Protein AF-A0A2W7B7V1-F1 (afdb_monomer_lite)

pLDDT: mean 91.19, std 11.1, range [47.12, 98.69]

Secondary structure (DSSP, 8-state):
--HHHHHHHHHHHHHHHHHHHHHHHHHHHHHHTTPPPP---HHHHHHHHHHHHHHHHHHHHHHHHGGGGTS-HHHHHHHHHHHTHHHHHHHHHHHHTTT-

Foldseek 3Di:
DPPVVLVVLLVVQLVLLVVLVVLVVQQVVCVVVVHDRDPDDPVSNVVNVVLQVQLQVQLVVQLVCQVVLVHHSNVLSVSSSRSPVSSVVVSVVSNVVVVD

Radius of gyration: 16.36 Å; chains: 1; bounding box: 35×25×49 Å

Structure (mmCIF, N/CA/C/O backbone):
data_AF-A0A2W7B7V1-F1
#
_entry.id   AF-A0A2W7B7V1-F1
#
loop_
_atom_site.group_PDB
_atom_site.id
_atom_site.type_symbol
_atom_site.label_atom_id
_atom_site.label_alt_id
_atom_site.label_comp_id
_atom_site.label_asym_id
_atom_site.label_entity_id
_atom_site.label_seq_id
_atom_site.pdbx_PDB_ins_code
_atom_site.Cartn_x
_atom_site.Cartn_y
_atom_site.Cartn_z
_atom_site.occupancy
_atom_site.B_iso_or_equiv
_atom_site.auth_seq_id
_atom_site.auth_comp_id
_atom_site.auth_asym_id
_atom_site.auth_atom_id
_atom_site.pdbx_PDB_model_num
ATOM 1 N N . MET A 1 1 ? -8.529 -13.084 13.994 1.00 69.75 1 MET A N 1
ATOM 2 C CA . MET A 1 1 ? -7.375 -13.848 13.430 1.00 69.75 1 MET A CA 1
ATOM 3 C C . MET A 1 1 ? -6.272 -13.969 14.493 1.00 69.75 1 MET A C 1
ATOM 5 O O . MET A 1 1 ? -6.189 -13.075 15.328 1.00 69.75 1 MET A O 1
ATOM 9 N N . PRO A 1 2 ? -5.430 -15.023 14.549 1.00 87.62 2 PRO A N 1
ATOM 10 C CA . PRO A 1 2 ? -4.342 -15.064 15.533 1.00 87.62 2 PRO A CA 1
ATOM 11 C C . PRO A 1 2 ? -3.348 -13.911 15.312 1.00 87.62 2 PRO A C 1
ATOM 13 O O . PRO A 1 2 ? -2.840 -13.737 14.205 1.00 87.62 2 PRO A O 1
ATOM 16 N N . LYS A 1 3 ? -3.024 -13.153 16.373 1.00 88.62 3 LYS A N 1
ATOM 17 C CA . LYS A 1 3 ? -2.195 -11.927 16.306 1.00 88.62 3 LYS A CA 1
ATOM 18 C C . LYS A 1 3 ? -0.868 -12.120 15.559 1.00 88.62 3 LYS A C 1
ATOM 20 O O . LYS A 1 3 ? -0.478 -11.270 14.769 1.00 88.62 3 LYS A O 1
ATOM 25 N N . ARG A 1 4 ? -0.205 -13.269 15.752 1.00 93.75 4 ARG A N 1
ATOM 26 C CA . ARG A 1 4 ? 1.056 -13.605 15.061 1.00 93.75 4 ARG A CA 1
ATOM 27 C C . ARG A 1 4 ? 0.900 -13.666 13.540 1.00 93.75 4 ARG A C 1
ATOM 29 O O . ARG A 1 4 ? 1.780 -13.202 12.826 1.00 93.75 4 ARG A O 1
ATOM 36 N N . LEU A 1 5 ? -0.214 -14.213 13.053 1.00 92.69 5 LEU A N 1
ATOM 37 C CA . LEU A 1 5 ? -0.485 -14.321 11.621 1.00 92.69 5 LEU A CA 1
ATOM 38 C C . LEU A 1 5 ? -0.706 -12.937 11.004 1.00 92.69 5 LEU A C 1
ATOM 40 O O . LEU A 1 5 ? -0.126 -12.646 9.964 1.00 92.69 5 LEU A O 1
ATOM 44 N N . MET A 1 6 ? -1.451 -12.059 11.685 1.00 93.06 6 MET A N 1
ATOM 45 C CA . MET A 1 6 ? -1.630 -10.665 11.254 1.00 93.06 6 MET A CA 1
ATOM 46 C C . MET A 1 6 ? -0.286 -9.939 11.158 1.00 93.06 6 MET A C 1
ATOM 48 O O . MET A 1 6 ? -0.010 -9.292 10.154 1.00 93.06 6 MET A O 1
ATOM 52 N N . THR A 1 7 ? 0.588 -10.088 12.160 1.00 95.06 7 THR A N 1
ATOM 53 C CA . THR A 1 7 ? 1.933 -9.491 12.131 1.00 95.06 7 THR A CA 1
ATOM 54 C C . THR A 1 7 ? 2.752 -9.971 10.933 1.00 95.06 7 THR A C 1
ATOM 56 O O . THR A 1 7 ? 3.367 -9.153 10.254 1.00 95.06 7 THR A O 1
ATOM 59 N N . ILE A 1 8 ? 2.735 -11.274 10.644 1.00 97.12 8 ILE A N 1
ATOM 60 C CA . ILE A 1 8 ? 3.462 -11.845 9.502 1.00 97.12 8 ILE A CA 1
ATOM 61 C C . ILE A 1 8 ? 2.915 -11.296 8.179 1.00 97.12 8 ILE A C 1
ATOM 63 O O . ILE A 1 8 ? 3.699 -10.852 7.341 1.00 97.12 8 ILE A O 1
ATOM 67 N N . ILE A 1 9 ? 1.588 -11.265 8.011 1.00 95.75 9 ILE A N 1
ATOM 68 C CA . ILE A 1 9 ? 0.950 -10.732 6.800 1.00 95.75 9 ILE A CA 1
ATOM 69 C C . ILE A 1 9 ? 1.333 -9.267 6.598 1.00 95.75 9 ILE A C 1
ATOM 71 O O . ILE A 1 9 ? 1.725 -8.901 5.497 1.00 95.75 9 ILE A O 1
ATOM 75 N N . LYS A 1 10 ? 1.303 -8.443 7.652 1.00 96.75 10 LYS A N 1
ATOM 76 C CA . LYS A 1 10 ? 1.671 -7.018 7.579 1.00 96.75 10 LYS A CA 1
ATOM 77 C C . LYS A 1 10 ? 3.093 -6.818 7.067 1.00 96.75 10 LYS A C 1
ATOM 79 O O . LYS A 1 10 ? 3.310 -5.972 6.203 1.00 96.75 10 LYS A O 1
ATOM 84 N N . ILE A 1 11 ? 4.044 -7.601 7.578 1.00 97.75 11 ILE A N 1
ATOM 85 C CA . ILE A 1 11 ? 5.450 -7.523 7.163 1.00 97.75 11 ILE A CA 1
ATOM 86 C C . ILE A 1 11 ? 5.582 -7.924 5.692 1.00 97.75 11 ILE A C 1
ATOM 88 O O . ILE A 1 11 ? 6.095 -7.140 4.898 1.00 97.75 11 ILE A O 1
ATOM 92 N N . ILE A 1 12 ? 5.066 -9.100 5.319 1.00 97.88 12 ILE A N 1
ATOM 93 C CA . ILE A 1 12 ? 5.162 -9.614 3.945 1.00 97.88 12 ILE A CA 1
ATOM 94 C C . ILE A 1 12 ? 4.479 -8.658 2.964 1.00 97.88 12 ILE A C 1
ATOM 96 O O . ILE A 1 12 ? 5.082 -8.269 1.969 1.00 97.88 12 ILE A O 1
ATOM 100 N N . SER A 1 13 ? 3.254 -8.237 3.272 1.00 97.25 13 SER A N 1
ATOM 101 C CA . SER A 1 13 ? 2.477 -7.287 2.480 1.00 97.25 13 SER A CA 1
ATOM 102 C C . SER A 1 13 ? 3.245 -5.992 2.243 1.00 97.25 13 SER A C 1
ATOM 104 O O . SER A 1 13 ? 3.441 -5.588 1.100 1.00 97.25 13 SER A O 1
ATOM 106 N N . THR A 1 14 ? 3.752 -5.375 3.313 1.00 97.88 14 THR A N 1
ATOM 107 C CA . THR A 1 14 ? 4.488 -4.109 3.216 1.00 97.88 14 THR A CA 1
ATOM 108 C C . THR A 1 14 ? 5.730 -4.266 2.340 1.00 97.88 14 THR A C 1
ATOM 110 O O . THR A 1 14 ? 5.967 -3.445 1.455 1.00 97.88 14 THR A O 1
ATOM 113 N N . THR A 1 15 ? 6.502 -5.341 2.533 1.00 98.00 15 THR A N 1
ATOM 114 C CA . THR A 1 15 ? 7.685 -5.629 1.712 1.00 98.00 15 THR A CA 1
ATOM 115 C C . THR A 1 15 ? 7.324 -5.820 0.239 1.00 98.00 15 THR A C 1
ATOM 117 O O . THR A 1 15 ? 7.997 -5.258 -0.624 1.00 98.00 15 THR A O 1
ATOM 120 N N . LEU A 1 16 ? 6.256 -6.565 -0.060 1.00 96.62 16 LEU A N 1
ATOM 121 C CA . LEU A 1 16 ? 5.806 -6.795 -1.433 1.00 96.62 16 LEU A CA 1
ATOM 122 C C . LEU A 1 16 ? 5.325 -5.500 -2.099 1.00 96.62 16 LEU A C 1
ATOM 124 O O . LEU A 1 16 ? 5.761 -5.204 -3.207 1.00 96.62 16 LEU A O 1
ATOM 128 N N . ILE A 1 17 ? 4.497 -4.697 -1.427 1.00 97.62 17 ILE A N 1
ATOM 129 C CA . ILE A 1 17 ? 3.978 -3.431 -1.968 1.00 97.62 17 ILE A CA 1
ATOM 130 C C . ILE A 1 17 ? 5.106 -2.431 -2.232 1.00 97.62 17 ILE A C 1
ATOM 132 O O . ILE A 1 17 ? 5.143 -1.827 -3.304 1.00 97.62 17 ILE A O 1
ATOM 136 N N . ILE A 1 18 ? 6.071 -2.301 -1.315 1.00 98.06 18 ILE A N 1
ATOM 137 C CA . ILE A 1 18 ? 7.266 -1.472 -1.539 1.00 98.06 18 ILE A CA 1
ATOM 138 C C . ILE A 1 18 ? 8.065 -1.990 -2.741 1.00 98.06 18 ILE A C 1
ATOM 140 O O . ILE A 1 18 ? 8.484 -1.198 -3.584 1.00 98.06 18 ILE A O 1
ATOM 144 N N . GLY A 1 19 ? 8.250 -3.309 -2.845 1.00 95.38 19 GLY A N 1
ATOM 145 C CA . GLY A 1 19 ? 8.949 -3.931 -3.968 1.00 95.38 19 GLY A CA 1
ATOM 146 C C . GLY A 1 19 ? 8.287 -3.624 -5.311 1.00 95.38 19 GLY A C 1
ATOM 147 O O . GLY A 1 19 ? 8.959 -3.182 -6.241 1.00 95.38 19 GLY A O 1
ATOM 148 N N . VAL A 1 20 ? 6.964 -3.782 -5.405 1.00 95.31 20 VAL A N 1
ATOM 149 C CA . VAL A 1 20 ? 6.215 -3.484 -6.634 1.00 95.31 20 VAL A CA 1
ATOM 150 C C . VAL A 1 20 ? 6.247 -1.987 -6.953 1.00 95.31 20 VAL A C 1
ATOM 152 O O . VAL A 1 20 ? 6.474 -1.634 -8.106 1.00 95.31 20 VAL A O 1
ATOM 155 N N . LEU A 1 21 ? 6.097 -1.096 -5.964 1.00 96.00 21 LEU A N 1
ATOM 156 C CA . LEU A 1 21 ? 6.251 0.350 -6.184 1.00 96.00 21 LEU A CA 1
ATOM 157 C C . LEU A 1 21 ? 7.630 0.691 -6.752 1.00 96.00 21 LEU A C 1
ATOM 159 O O . LEU A 1 21 ? 7.724 1.459 -7.706 1.00 96.00 21 LEU A O 1
ATOM 163 N N . GLY A 1 22 ? 8.692 0.102 -6.199 1.00 94.94 22 GLY A N 1
ATOM 164 C CA . GLY A 1 22 ? 10.053 0.281 -6.702 1.00 94.94 22 GLY A CA 1
ATOM 165 C C . GLY A 1 22 ? 10.206 -0.185 -8.151 1.00 94.94 22 GLY A C 1
ATOM 166 O O . GLY A 1 22 ? 10.791 0.530 -8.964 1.00 94.94 22 GLY A O 1
ATOM 167 N N . LEU A 1 23 ? 9.631 -1.341 -8.494 1.00 93.69 23 LEU A N 1
ATOM 168 C CA . LE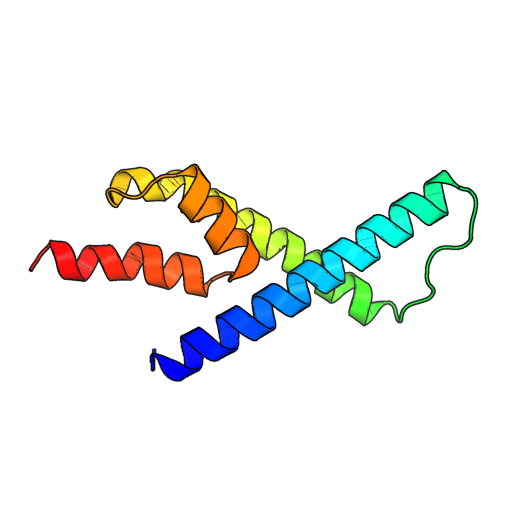U A 1 23 ? 9.629 -1.860 -9.864 1.00 93.69 23 LEU A CA 1
ATOM 169 C C . LEU A 1 23 ? 8.855 -0.953 -10.831 1.00 93.69 23 LEU A C 1
ATOM 171 O O . LEU A 1 23 ? 9.353 -0.659 -11.916 1.00 93.69 23 LEU A O 1
ATOM 175 N N . GLU A 1 24 ? 7.673 -0.466 -10.447 1.00 92.88 24 GLU A N 1
ATOM 176 C CA . GLU A 1 24 ? 6.889 0.454 -11.282 1.00 92.88 24 GLU A CA 1
ATOM 177 C C . GLU A 1 24 ? 7.595 1.799 -11.469 1.00 92.88 24 GLU A C 1
ATOM 179 O O . GLU A 1 24 ? 7.679 2.297 -12.591 1.00 92.88 24 GLU A O 1
ATOM 184 N N . LEU A 1 25 ? 8.174 2.366 -10.405 1.00 93.81 25 LEU A N 1
ATOM 185 C CA . LEU A 1 25 ? 8.968 3.593 -10.495 1.00 93.81 25 LEU A CA 1
ATOM 186 C C . LEU A 1 25 ? 10.196 3.406 -11.395 1.00 93.81 25 LEU A C 1
ATOM 188 O O . LEU A 1 25 ? 10.481 4.269 -12.224 1.00 93.81 25 LEU A O 1
ATOM 192 N N . GLY A 1 26 ? 10.889 2.269 -11.280 1.00 93.00 26 GLY A N 1
ATOM 193 C CA . GLY A 1 26 ? 12.010 1.915 -12.150 1.00 93.00 26 GLY A CA 1
ATOM 194 C C . GLY A 1 26 ? 11.597 1.796 -13.619 1.00 93.00 26 GLY A C 1
ATOM 195 O O . GLY A 1 26 ? 12.264 2.349 -14.492 1.00 93.00 26 GLY A O 1
ATOM 196 N N . ASN A 1 27 ? 10.459 1.156 -13.898 1.00 90.94 27 ASN A N 1
ATOM 197 C CA . ASN A 1 27 ? 9.916 1.036 -15.252 1.00 90.94 27 ASN A CA 1
ATOM 198 C C . ASN A 1 27 ? 9.502 2.393 -15.841 1.00 90.94 27 ASN A C 1
ATOM 200 O O . ASN A 1 27 ? 9.803 2.672 -17.003 1.00 90.94 27 ASN A O 1
ATOM 204 N N . LEU A 1 28 ? 8.862 3.261 -15.050 1.00 91.56 28 LEU A N 1
ATOM 205 C CA . LEU A 1 28 ? 8.525 4.628 -15.464 1.00 91.56 28 LEU A CA 1
ATOM 206 C C . LEU A 1 28 ? 9.781 5.460 -15.744 1.00 91.56 28 LEU A C 1
ATOM 208 O O . LEU A 1 28 ? 9.825 6.204 -16.726 1.00 91.56 28 LEU A O 1
ATOM 212 N N . TYR A 1 29 ? 10.814 5.316 -14.911 1.00 93.94 29 TYR A N 1
ATOM 213 C CA . TYR A 1 29 ? 12.100 5.977 -15.110 1.00 93.94 29 TYR A CA 1
ATOM 214 C C . TYR A 1 29 ? 12.807 5.494 -16.384 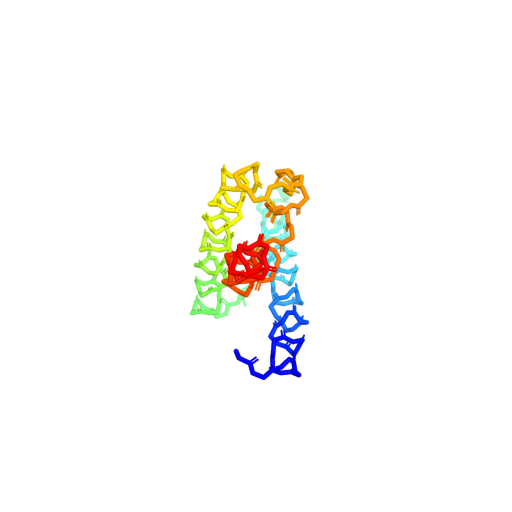1.00 93.94 29 TYR A C 1
ATOM 216 O O . TYR A 1 29 ? 13.282 6.322 -17.165 1.00 93.94 29 TYR A O 1
ATOM 224 N N . ALA A 1 30 ? 12.843 4.180 -16.628 1.00 93.06 30 ALA A N 1
ATOM 225 C CA . ALA A 1 30 ? 13.420 3.603 -17.841 1.00 93.06 30 ALA A CA 1
ATOM 226 C C . ALA A 1 30 ? 12.702 4.123 -19.094 1.00 93.06 30 ALA A C 1
ATOM 228 O O . ALA A 1 30 ? 13.352 4.644 -20.001 1.00 93.06 30 ALA A O 1
ATOM 229 N N . LEU A 1 31 ? 11.363 4.106 -19.084 1.00 90.94 31 LEU A N 1
ATOM 230 C CA . LEU A 1 31 ? 10.537 4.650 -20.162 1.00 90.94 31 LEU A CA 1
ATOM 231 C C . LEU A 1 31 ? 10.834 6.135 -20.415 1.00 90.94 31 LEU A C 1
ATOM 233 O O . LEU A 1 31 ? 11.005 6.552 -21.560 1.00 90.94 31 LEU A O 1
ATOM 237 N N . ARG A 1 32 ? 10.937 6.940 -19.349 1.00 94.31 32 ARG A N 1
ATOM 238 C CA . ARG A 1 32 ? 11.266 8.369 -19.447 1.00 94.31 32 ARG A CA 1
ATOM 239 C C . ARG A 1 32 ? 12.670 8.611 -20.003 1.00 94.31 32 ARG A C 1
ATOM 241 O O . ARG A 1 32 ? 12.875 9.598 -20.704 1.00 94.31 32 ARG A O 1
ATOM 248 N N . SER A 1 33 ? 13.608 7.726 -19.688 1.00 94.38 33 SER A N 1
ATOM 249 C CA . SER A 1 33 ? 15.020 7.831 -20.068 1.00 94.38 33 SER A CA 1
ATOM 250 C C . SER A 1 33 ? 15.336 7.153 -21.404 1.00 94.38 33 SER A C 1
ATOM 252 O O . SER A 1 33 ? 16.507 7.041 -21.753 1.00 94.38 33 SER A O 1
ATOM 254 N N . GLN A 1 34 ? 14.314 6.688 -22.138 1.00 90.50 34 GLN A N 1
ATOM 255 C CA . GLN A 1 34 ? 14.452 5.913 -23.382 1.00 90.50 34 GLN A CA 1
ATOM 256 C C . GLN A 1 34 ? 15.300 4.637 -23.213 1.00 90.50 34 GLN A C 1
ATOM 258 O O . GLN A 1 34 ? 15.875 4.124 -24.171 1.00 90.50 34 GLN A O 1
ATOM 263 N N . MET A 1 35 ? 15.371 4.116 -21.986 1.00 89.94 35 MET A N 1
ATOM 264 C CA . MET A 1 35 ? 15.987 2.833 -21.669 1.00 89.94 35 MET A CA 1
ATOM 265 C C . MET A 1 35 ? 14.942 1.725 -21.801 1.00 89.94 35 MET A C 1
ATOM 267 O O . MET A 1 35 ? 13.741 1.952 -21.641 1.00 89.94 35 MET A O 1
ATOM 271 N N . THR A 1 36 ? 15.394 0.503 -22.056 1.00 86.50 36 THR A N 1
ATOM 272 C CA . THR A 1 36 ? 14.517 -0.669 -22.028 1.00 86.50 36 THR A CA 1
ATOM 273 C C . THR A 1 36 ? 14.011 -0.915 -20.601 1.00 86.50 36 THR A C 1
ATOM 275 O O . THR A 1 36 ? 14.838 -1.003 -19.687 1.00 86.50 36 THR A O 1
ATOM 278 N N . PRO A 1 37 ? 12.686 -1.030 -20.387 1.00 83.44 37 PRO A N 1
ATOM 279 C CA . PRO A 1 37 ? 12.116 -1.422 -19.101 1.00 83.44 37 PRO A CA 1
ATOM 280 C C . PRO A 1 37 ? 12.622 -2.791 -18.642 1.00 83.44 37 PRO A C 1
ATOM 282 O O . PRO A 1 37 ? 13.139 -3.575 -19.440 1.00 83.44 37 PRO A O 1
ATOM 285 N N . LEU A 1 38 ? 12.452 -3.087 -17.354 1.00 80.12 38 LEU A N 1
ATOM 286 C CA . LEU A 1 38 ? 12.892 -4.359 -16.795 1.00 80.12 38 LEU A CA 1
ATOM 287 C C . LEU A 1 38 ? 12.042 -5.501 -17.373 1.00 80.12 38 LEU A C 1
ATOM 289 O O . LEU A 1 38 ? 10.819 -5.506 -17.216 1.00 80.12 38 LEU A O 1
ATOM 293 N N . ASP A 1 39 ? 12.690 -6.465 -18.029 1.00 80.50 39 AS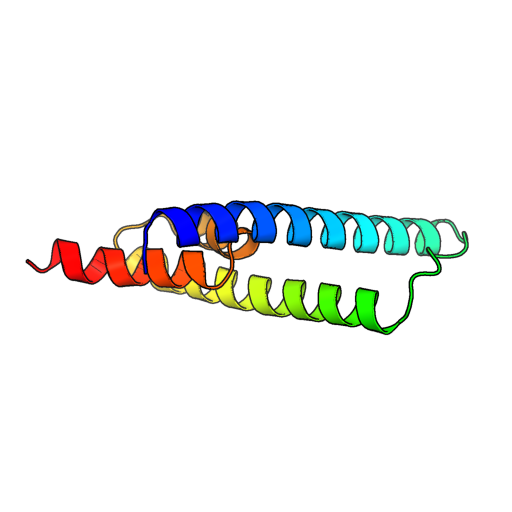P A N 1
ATOM 294 C CA . ASP A 1 39 ? 12.024 -7.625 -18.626 1.00 80.50 39 ASP A CA 1
ATOM 295 C C . ASP A 1 39 ? 11.697 -8.662 -17.542 1.00 80.50 39 ASP A C 1
ATOM 297 O O . ASP A 1 39 ? 12.457 -9.589 -17.257 1.00 80.50 39 ASP A O 1
ATOM 301 N N . LEU A 1 40 ? 10.586 -8.428 -16.841 1.00 81.25 40 LEU A N 1
ATOM 302 C CA . LEU A 1 40 ? 10.042 -9.346 -15.847 1.00 81.25 40 LEU A CA 1
ATOM 303 C C . LEU A 1 40 ? 8.943 -10.211 -16.470 1.00 81.25 40 LEU A C 1
ATOM 305 O O . LEU A 1 40 ? 8.172 -9.728 -17.304 1.00 81.25 40 LEU A O 1
ATOM 309 N N . PRO A 1 41 ? 8.789 -11.469 -16.016 1.00 84.56 41 PRO A N 1
ATOM 310 C CA . PRO A 1 41 ? 7.740 -12.344 -16.513 1.00 84.56 41 PRO A CA 1
ATOM 311 C C . PRO A 1 41 ? 6.368 -11.687 -16.338 1.00 84.56 41 PRO A C 1
ATOM 313 O O . PRO A 1 41 ? 5.995 -11.271 -15.237 1.00 84.56 41 PRO A O 1
ATOM 316 N N . PHE A 1 42 ? 5.609 -11.631 -17.435 1.00 79.38 42 PHE A N 1
ATOM 317 C CA . PHE A 1 42 ? 4.325 -10.931 -17.528 1.00 79.38 42 PHE A CA 1
ATOM 318 C C . PHE A 1 42 ? 3.369 -11.221 -16.350 1.00 79.38 42 PHE A C 1
ATOM 320 O O . PHE A 1 42 ? 2.833 -10.264 -15.790 1.00 79.38 42 PHE A O 1
ATOM 327 N N . PRO A 1 43 ? 3.197 -12.474 -15.871 1.00 86.44 43 PRO A N 1
ATOM 328 C CA . PRO A 1 43 ? 2.308 -12.747 -14.739 1.00 86.44 43 PRO A CA 1
ATOM 329 C C . PRO A 1 43 ? 2.708 -12.025 -13.445 1.00 86.44 43 PRO A C 1
ATOM 331 O O . PRO A 1 43 ? 1.840 -11.575 -12.702 1.00 86.44 43 PRO A O 1
ATOM 334 N N . LEU A 1 44 ? 4.010 -11.877 -13.178 1.00 86.69 44 LEU A N 1
ATOM 335 C CA . LEU A 1 44 ? 4.511 -11.286 -11.935 1.00 86.69 44 LEU A CA 1
ATOM 336 C C . LEU A 1 44 ? 4.206 -9.784 -11.863 1.00 86.69 44 LEU A C 1
ATOM 338 O O . LEU A 1 44 ? 3.718 -9.300 -10.843 1.00 86.69 44 LEU A O 1
ATOM 342 N N . LEU A 1 45 ? 4.441 -9.064 -12.965 1.00 84.94 45 LEU A N 1
ATOM 343 C CA . LEU A 1 45 ? 4.132 -7.635 -13.072 1.00 84.94 45 LEU A CA 1
ATOM 344 C C . LEU A 1 45 ? 2.629 -7.366 -12.932 1.00 84.94 45 LEU A C 1
ATOM 346 O O . LEU A 1 45 ? 2.227 -6.451 -12.215 1.00 84.94 45 LEU A O 1
ATOM 350 N N . TRP A 1 46 ? 1.785 -8.178 -13.573 1.00 91.31 46 TRP A N 1
ATOM 351 C CA . TRP A 1 46 ? 0.333 -8.006 -13.496 1.00 91.31 46 TRP A CA 1
ATOM 352 C C . TRP A 1 46 ? -0.229 -8.267 -12.102 1.00 91.31 46 TRP A C 1
ATOM 354 O O . TRP A 1 46 ? -1.057 -7.484 -11.635 1.00 91.31 46 TRP A O 1
ATOM 364 N N . ILE A 1 47 ? 0.245 -9.310 -11.414 1.00 94.38 47 ILE A N 1
ATOM 365 C CA . ILE A 1 47 ? -0.164 -9.593 -10.032 1.00 94.38 47 ILE A CA 1
ATOM 366 C C . ILE A 1 47 ? 0.260 -8.449 -9.106 1.00 94.38 47 ILE A C 1
ATOM 368 O O . ILE A 1 47 ? -0.542 -8.001 -8.290 1.00 94.38 47 ILE A O 1
ATOM 372 N N . GLY A 1 48 ? 1.482 -7.930 -9.262 1.00 94.44 48 GLY A N 1
ATOM 373 C CA . GLY A 1 48 ? 1.952 -6.785 -8.481 1.00 94.44 48 GLY A CA 1
ATOM 374 C C . GLY A 1 48 ? 1.085 -5.539 -8.685 1.00 94.44 48 GLY A C 1
ATOM 375 O O . GLY A 1 48 ? 0.647 -4.920 -7.717 1.00 94.44 48 GLY A O 1
ATOM 376 N N . ARG A 1 49 ? 0.773 -5.193 -9.939 1.00 94.38 49 ARG A N 1
ATOM 377 C CA . ARG A 1 49 ? -0.106 -4.056 -10.266 1.00 94.38 49 ARG A CA 1
ATOM 378 C C . ARG A 1 49 ? -1.513 -4.231 -9.717 1.00 94.38 49 ARG A C 1
ATOM 380 O O . ARG A 1 49 ? -2.071 -3.287 -9.164 1.00 94.38 49 ARG A O 1
ATOM 387 N N . PHE A 1 50 ? -2.072 -5.432 -9.847 1.00 96.75 50 PHE A N 1
ATOM 388 C CA . PHE A 1 50 ? -3.369 -5.755 -9.265 1.00 96.75 50 PHE A CA 1
ATOM 389 C C . PHE A 1 50 ? -3.353 -5.561 -7.744 1.00 96.75 50 PHE A C 1
ATOM 391 O O . PHE A 1 50 ? -4.244 -4.904 -7.209 1.00 96.75 50 PHE A O 1
ATOM 398 N N . ALA A 1 51 ? -2.309 -6.048 -7.064 1.00 97.00 51 ALA A N 1
ATOM 399 C CA . ALA A 1 51 ? -2.133 -5.852 -5.630 1.00 97.00 51 ALA A CA 1
ATOM 400 C C . ALA A 1 51 ? -2.047 -4.362 -5.261 1.00 97.00 51 ALA A C 1
ATOM 402 O O . ALA A 1 51 ? -2.741 -3.935 -4.345 1.00 97.00 51 ALA A O 1
ATOM 403 N N . LEU A 1 52 ? -1.287 -3.545 -6.003 1.00 97.56 52 LEU A N 1
ATOM 404 C CA . LEU A 1 52 ? -1.223 -2.096 -5.765 1.00 97.56 52 LEU A CA 1
ATOM 405 C C . LEU A 1 52 ? -2.586 -1.412 -5.879 1.00 97.56 52 LEU A C 1
ATOM 407 O O . LEU A 1 52 ? -2.926 -0.586 -5.033 1.00 97.56 52 LEU A O 1
ATOM 411 N N . VAL A 1 53 ? -3.368 -1.746 -6.909 1.00 98.12 53 VAL A N 1
ATOM 412 C CA . VAL A 1 53 ? -4.705 -1.167 -7.100 1.00 98.12 53 VAL A CA 1
ATOM 413 C C . VAL A 1 53 ? -5.648 -1.604 -5.982 1.00 98.12 53 VAL A C 1
ATOM 415 O O . VAL A 1 53 ? -6.351 -0.764 -5.425 1.00 98.12 53 VAL A O 1
ATOM 418 N N . ALA A 1 54 ? -5.642 -2.887 -5.614 1.00 98.25 54 ALA A N 1
ATOM 419 C CA . ALA A 1 54 ? -6.456 -3.393 -4.513 1.00 98.25 54 ALA A CA 1
ATOM 420 C C . ALA A 1 54 ? -6.117 -2.674 -3.196 1.00 98.25 54 ALA A C 1
ATOM 422 O O . ALA A 1 54 ? -6.998 -2.098 -2.563 1.00 98.25 54 ALA A O 1
ATOM 423 N N . HIS A 1 55 ? -4.831 -2.598 -2.854 1.00 98.38 55 HIS A N 1
ATOM 424 C CA . HIS A 1 55 ? -4.338 -1.898 -1.669 1.00 98.38 55 HIS A CA 1
ATOM 425 C C . HIS A 1 55 ? -4.679 -0.404 -1.672 1.00 98.38 55 HIS A C 1
ATOM 427 O O . HIS A 1 55 ? -4.994 0.174 -0.631 1.00 98.38 55 HIS A O 1
ATOM 433 N N . PHE A 1 56 ? -4.653 0.242 -2.839 1.00 98.44 56 PHE A N 1
ATOM 434 C CA . PHE A 1 56 ? -5.077 1.632 -2.986 1.00 98.44 56 PHE A CA 1
ATOM 435 C C . PHE A 1 56 ? -6.561 1.818 -2.661 1.00 98.44 56 PHE A C 1
ATOM 437 O O . PHE A 1 56 ? -6.910 2.723 -1.900 1.00 98.44 56 PHE A O 1
ATOM 444 N N . LEU A 1 57 ? -7.430 0.938 -3.165 1.00 98.62 57 LEU A N 1
ATOM 445 C CA . LEU A 1 57 ? -8.857 0.964 -2.839 1.00 98.62 57 LEU A CA 1
ATOM 446 C C . LEU A 1 57 ? -9.104 0.711 -1.346 1.00 98.62 57 LEU A C 1
ATOM 448 O O . LEU A 1 57 ? -9.903 1.417 -0.732 1.00 98.62 57 LEU A O 1
ATOM 452 N N . GLU A 1 58 ? -8.387 -0.233 -0.739 1.00 98.50 58 GLU A N 1
ATOM 453 C CA . GLU A 1 58 ? -8.466 -0.499 0.702 1.00 98.50 58 GLU A CA 1
ATOM 454 C C . GLU A 1 58 ? -8.012 0.708 1.535 1.00 98.50 58 GLU A C 1
ATOM 456 O O . GLU A 1 58 ? -8.679 1.083 2.499 1.00 98.50 58 GLU A O 1
ATOM 461 N N . GLY A 1 59 ? -6.930 1.377 1.128 1.00 98.56 59 GLY A N 1
ATOM 462 C CA . GLY A 1 59 ? -6.471 2.623 1.742 1.00 98.56 59 GLY A CA 1
ATOM 463 C C . GLY A 1 59 ? -7.513 3.742 1.664 1.00 98.56 59 GLY A C 1
ATOM 464 O O . GLY A 1 59 ? -7.744 4.436 2.657 1.00 98.56 59 GLY A O 1
ATOM 465 N N . ILE A 1 60 ? -8.198 3.890 0.524 1.00 98.69 60 ILE A N 1
ATOM 466 C CA . ILE A 1 60 ? -9.308 4.846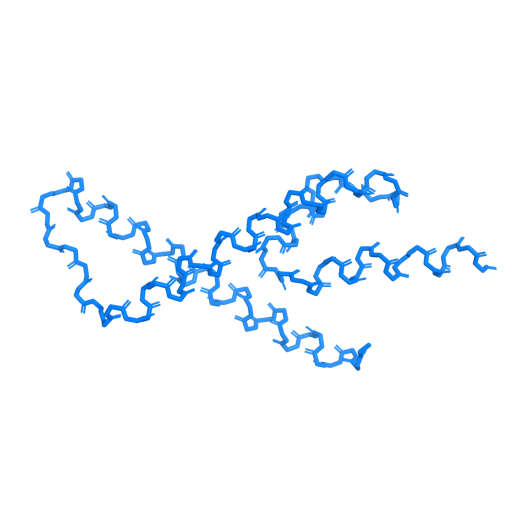 0.369 1.00 98.69 60 ILE A CA 1
ATOM 467 C C . ILE A 1 60 ? -10.459 4.499 1.317 1.00 98.69 60 ILE A C 1
ATOM 469 O O . ILE A 1 60 ? -10.970 5.383 2.005 1.00 98.69 60 ILE A O 1
ATOM 473 N N . ILE A 1 61 ? -10.853 3.224 1.388 1.00 98.25 61 ILE A N 1
ATOM 474 C CA . ILE A 1 61 ? -11.907 2.773 2.305 1.00 98.25 61 ILE A CA 1
ATOM 475 C C . ILE A 1 61 ? -11.519 3.122 3.748 1.00 98.25 61 ILE A C 1
ATOM 477 O O . ILE A 1 61 ? -12.308 3.739 4.464 1.00 98.25 61 ILE A O 1
ATOM 481 N N . ALA A 1 62 ? -10.292 2.811 4.170 1.00 98.19 62 ALA A N 1
ATOM 482 C CA . ALA A 1 62 ? -9.825 3.134 5.514 1.00 98.19 62 ALA A CA 1
ATOM 483 C C . ALA A 1 62 ? -9.822 4.642 5.793 1.00 98.19 62 ALA A C 1
ATOM 485 O O . ALA A 1 62 ? -10.264 5.066 6.858 1.00 98.19 62 ALA A O 1
ATOM 486 N N . PHE A 1 63 ? -9.377 5.458 4.835 1.00 98.44 63 PHE A N 1
ATOM 487 C CA . PHE A 1 63 ? -9.393 6.915 4.950 1.00 98.44 63 PHE A CA 1
ATOM 488 C C . PHE A 1 63 ? -10.810 7.459 5.184 1.00 98.44 63 PHE A C 1
ATOM 490 O O . PHE A 1 63 ? -11.010 8.291 6.069 1.00 98.44 63 PHE A O 1
ATOM 497 N N . ILE A 1 64 ? -11.797 6.962 4.430 1.00 98.19 64 ILE A N 1
ATOM 498 C CA . ILE A 1 64 ? -13.198 7.399 4.530 1.00 98.19 64 ILE A CA 1
ATOM 499 C C . ILE A 1 64 ? -13.820 6.974 5.866 1.00 98.19 64 ILE A C 1
ATOM 501 O O . ILE A 1 64 ? -14.514 7.767 6.502 1.00 98.19 64 ILE A O 1
ATOM 505 N N . TYR A 1 65 ? -13.577 5.738 6.310 1.00 96.69 65 TYR A N 1
ATOM 506 C CA . TYR A 1 65 ? -14.239 5.189 7.499 1.00 96.69 65 TYR A CA 1
ATOM 507 C C . TYR A 1 65 ? -13.518 5.495 8.819 1.00 96.69 65 TYR A C 1
ATOM 509 O O . TYR A 1 65 ? -14.156 5.450 9.872 1.00 96.69 65 TYR A O 1
ATOM 517 N N . ALA A 1 66 ? -12.236 5.860 8.809 1.00 96.31 66 ALA A N 1
ATOM 518 C CA . ALA A 1 66 ? -11.461 6.115 10.026 1.00 96.31 66 ALA A CA 1
ATOM 519 C C . ALA A 1 66 ? -12.020 7.199 10.969 1.00 96.31 66 ALA A C 1
ATOM 521 O O . ALA A 1 66 ? -12.049 6.943 12.180 1.00 96.31 66 ALA A O 1
ATOM 522 N N . PRO A 1 67 ? -12.559 8.339 10.490 1.00 94.12 67 PRO A N 1
ATOM 523 C CA . PRO A 1 67 ? -13.221 9.310 11.363 1.00 94.12 67 PRO A CA 1
ATOM 524 C C . PRO A 1 67 ? -14.377 8.704 12.169 1.00 94.12 67 PRO A C 1
ATOM 526 O O . PRO A 1 67 ? -14.500 8.968 13.362 1.00 94.12 67 PRO A O 1
ATOM 529 N N . SER A 1 68 ? -15.163 7.800 11.566 1.00 93.69 68 SER A N 1
ATOM 530 C CA . SER A 1 68 ? -16.265 7.092 12.248 1.00 93.69 68 SER A CA 1
ATOM 531 C C . SER A 1 68 ? -15.798 6.101 13.328 1.00 93.69 68 SER A C 1
ATOM 533 O O . SER A 1 68 ? -16.610 5.533 14.058 1.00 93.69 68 SER A O 1
ATOM 535 N N . ARG A 1 69 ? -14.483 5.870 13.421 1.00 89.38 69 ARG A N 1
ATOM 536 C CA . ARG A 1 69 ? -13.815 4.978 14.379 1.00 89.38 69 ARG A CA 1
ATOM 537 C C . ARG A 1 69 ? -12.940 5.742 15.378 1.00 89.38 69 ARG A C 1
ATOM 539 O O . ARG A 1 69 ? -12.193 5.121 16.136 1.00 89.38 69 ARG A O 1
ATOM 546 N N . ASN A 1 70 ? -13.031 7.077 15.403 1.00 90.62 70 ASN A N 1
ATOM 547 C CA . ASN A 1 70 ? -12.156 7.956 16.186 1.00 90.62 70 ASN A CA 1
ATOM 548 C C . ASN A 1 70 ? -10.664 7.713 15.889 1.00 90.62 70 ASN A C 1
ATOM 550 O O . ASN A 1 70 ? -9.835 7.729 16.800 1.00 90.62 70 ASN A O 1
ATOM 554 N N . GLN A 1 71 ? -10.332 7.444 14.622 1.00 93.25 71 GLN A N 1
ATOM 555 C CA . GLN A 1 71 ? -8.959 7.296 14.146 1.00 93.25 71 GLN A CA 1
ATOM 556 C C . GLN A 1 71 ? -8.603 8.388 13.124 1.00 93.25 71 GLN A C 1
ATOM 558 O O . GLN A 1 71 ? -9.471 8.847 12.376 1.00 93.25 71 GLN A O 1
ATOM 563 N N . PRO A 1 72 ? -7.329 8.816 13.065 1.00 96.06 72 PRO A N 1
ATOM 564 C CA . PRO A 1 72 ? -6.873 9.805 12.093 1.00 96.06 72 PRO A CA 1
ATOM 565 C C . PRO A 1 72 ? -6.933 9.262 10.657 1.00 96.06 72 PRO A C 1
ATOM 567 O O . PRO A 1 72 ? -6.171 8.370 10.291 1.00 96.06 72 PRO A O 1
ATOM 570 N N . ALA A 1 73 ? -7.784 9.867 9.821 1.00 96.50 73 ALA A N 1
ATOM 571 C CA . ALA A 1 73 ? -8.075 9.414 8.456 1.00 96.50 73 ALA A CA 1
ATOM 572 C C . ALA A 1 73 ? -6.835 9.155 7.589 1.00 96.50 73 ALA A C 1
ATOM 574 O O . ALA A 1 73 ? -6.683 8.071 7.028 1.00 96.50 73 ALA A O 1
ATOM 575 N N . ILE A 1 74 ? -5.928 10.135 7.504 1.00 97.81 74 ILE A N 1
ATOM 576 C CA . ILE A 1 74 ? -4.722 10.048 6.664 1.00 97.81 74 ILE A CA 1
ATOM 577 C C . ILE A 1 74 ? -3.836 8.880 7.105 1.00 97.81 74 ILE A C 1
ATOM 579 O O . ILE A 1 74 ? -3.412 8.081 6.273 1.00 97.81 74 ILE A O 1
ATOM 583 N N . ALA A 1 75 ? -3.576 8.757 8.408 1.00 97.56 75 ALA A N 1
ATOM 584 C CA . ALA A 1 75 ? -2.707 7.707 8.922 1.00 97.56 75 ALA A CA 1
ATOM 585 C C . ALA A 1 75 ? -3.332 6.320 8.722 1.00 97.56 75 ALA A C 1
ATOM 587 O O . ALA A 1 75 ? -2.634 5.418 8.269 1.00 97.56 75 ALA A O 1
ATOM 588 N N . SER A 1 76 ? -4.637 6.159 8.972 1.00 97.69 76 SER A N 1
ATOM 589 C CA . SER A 1 76 ? -5.345 4.894 8.733 1.00 97.69 76 SER A CA 1
ATOM 590 C C . SER A 1 76 ? -5.350 4.500 7.254 1.00 97.69 76 SER A C 1
ATOM 592 O O . SER A 1 76 ? -5.156 3.326 6.940 1.00 97.69 76 SER A O 1
ATOM 594 N N . GLY A 1 77 ? -5.516 5.465 6.344 1.00 98.25 77 GLY A N 1
ATOM 595 C CA . GLY A 1 77 ? -5.461 5.228 4.902 1.00 98.25 77 GLY A CA 1
ATOM 596 C C . GLY A 1 77 ? -4.078 4.788 4.424 1.00 98.25 77 GLY A C 1
ATOM 597 O O . GLY A 1 77 ? -3.954 3.746 3.785 1.00 98.25 77 GLY A O 1
ATOM 598 N N . ILE A 1 78 ? -3.027 5.536 4.789 1.00 98.50 78 ILE A N 1
ATOM 599 C CA . ILE A 1 78 ? -1.634 5.200 4.438 1.00 98.50 78 ILE A CA 1
ATOM 600 C C . ILE A 1 78 ? -1.255 3.838 5.012 1.00 98.50 78 ILE A C 1
ATOM 602 O O . ILE A 1 78 ? -0.697 2.998 4.314 1.00 98.50 78 ILE A O 1
ATOM 606 N N . TYR A 1 79 ? -1.570 3.612 6.283 1.00 98.25 79 TYR A N 1
ATOM 607 C CA . TYR A 1 79 ? -1.303 2.349 6.945 1.00 98.25 79 TYR A CA 1
ATOM 608 C C . TYR A 1 79 ? -1.954 1.177 6.197 1.00 98.25 79 TYR A C 1
ATOM 610 O O . TYR A 1 79 ? -1.260 0.238 5.806 1.00 98.25 79 TYR A O 1
ATOM 618 N N . THR A 1 80 ? -3.257 1.275 5.920 1.00 98.25 80 THR A N 1
ATOM 619 C CA . THR A 1 80 ? -4.024 0.232 5.222 1.00 98.25 80 THR A CA 1
ATOM 620 C C . THR A 1 80 ? -3.523 0.006 3.800 1.00 98.25 80 THR A C 1
ATOM 622 O O . THR A 1 80 ? -3.450 -1.137 3.370 1.00 98.25 80 THR A O 1
ATOM 625 N N . PHE A 1 81 ? -3.073 1.045 3.093 1.00 98.50 81 PHE A N 1
ATOM 626 C CA . PHE A 1 81 ? -2.440 0.875 1.785 1.00 98.50 81 PHE A CA 1
ATOM 627 C C . PHE A 1 81 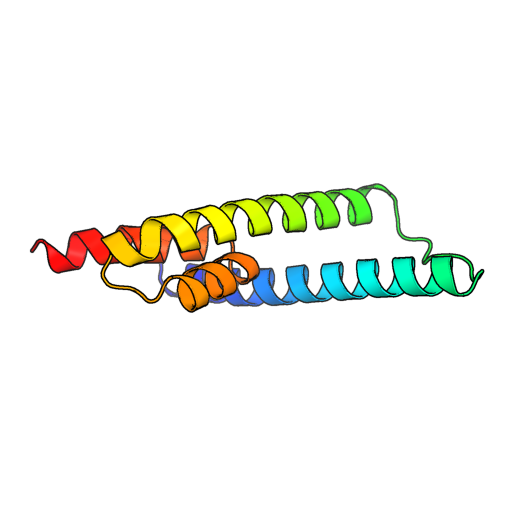? -1.230 -0.076 1.831 1.00 98.50 81 PHE A C 1
ATOM 629 O O . PHE A 1 81 ? -1.051 -0.887 0.930 1.00 98.50 81 PHE A O 1
ATOM 636 N N . PHE A 1 82 ? -0.408 -0.052 2.882 1.00 98.38 82 PHE A N 1
ATOM 637 C CA . PHE A 1 82 ? 0.751 -0.952 2.970 1.00 98.38 82 PHE A CA 1
ATOM 638 C C . PHE A 1 82 ? 0.405 -2.346 3.500 1.00 98.38 82 PHE A C 1
ATOM 640 O O . PHE A 1 82 ? 0.955 -3.345 3.028 1.00 98.38 82 PHE A O 1
ATOM 647 N N . VAL A 1 83 ? -0.499 -2.433 4.478 1.00 97.69 83 VAL A N 1
ATOM 648 C CA . VAL A 1 83 ? -0.835 -3.710 5.130 1.00 97.69 83 VAL A CA 1
ATOM 649 C C . VAL A 1 83 ? -2.025 -4.449 4.506 1.00 97.69 83 VAL A C 1
ATOM 651 O O . VAL A 1 83 ? -2.283 -5.598 4.866 1.00 97.69 83 VAL A O 1
ATOM 654 N N . GLY A 1 84 ? -2.739 -3.798 3.591 1.00 97.38 84 GLY A N 1
ATOM 655 C CA . GLY A 1 84 ? -3.892 -4.321 2.868 1.00 97.38 84 GLY A CA 1
ATOM 656 C C . GLY A 1 84 ? -5.114 -4.553 3.751 1.00 97.38 84 GLY A C 1
ATOM 657 O O . GLY A 1 84 ? -5.326 -3.864 4.754 1.00 97.38 84 GLY A O 1
ATOM 658 N N . THR A 1 85 ? -5.887 -5.593 3.430 1.00 96.31 85 THR A N 1
ATOM 659 C CA . THR A 1 85 ? -7.121 -5.981 4.134 1.00 96.31 85 THR A CA 1
ATOM 660 C C . THR A 1 85 ? -6.948 -6.105 5.651 1.00 96.31 85 THR A C 1
ATOM 662 O O . THR A 1 85 ? -7.883 -5.826 6.395 1.00 96.31 85 THR A O 1
ATOM 665 N N . VAL A 1 86 ? -5.757 -6.473 6.145 1.00 96.50 86 VAL A N 1
ATOM 666 C CA . VAL A 1 86 ? -5.484 -6.536 7.594 1.00 96.50 86 VAL A CA 1
ATOM 667 C C . VAL A 1 86 ? -5.688 -5.172 8.261 1.00 96.50 86 VAL A C 1
ATOM 669 O O . VAL A 1 86 ? -6.205 -5.118 9.372 1.00 96.50 86 VAL A O 1
ATOM 672 N N . GLY A 1 87 ? -5.353 -4.073 7.580 1.00 96.38 87 GLY A N 1
ATOM 673 C CA . GLY A 1 87 ? -5.600 -2.719 8.078 1.00 96.38 87 GLY A CA 1
ATOM 674 C C . GLY A 1 87 ? -7.088 -2.385 8.174 1.00 96.38 87 GLY A C 1
ATOM 675 O O . GLY A 1 87 ? -7.510 -1.766 9.149 1.00 96.38 87 GLY A O 1
ATOM 676 N N . LEU A 1 88 ? -7.903 -2.867 7.228 1.00 96.56 88 LEU A N 1
ATOM 677 C CA . LEU A 1 88 ? -9.362 -2.751 7.306 1.00 96.56 88 LEU A CA 1
ATOM 678 C C . LEU A 1 88 ? -9.935 -3.586 8.452 1.00 96.56 88 LEU A C 1
ATOM 680 O O . LEU A 1 88 ? -10.767 -3.087 9.205 1.00 96.56 88 LEU A O 1
ATOM 684 N N . VAL A 1 89 ? -9.473 -4.829 8.613 1.00 95.06 89 VAL A N 1
ATOM 685 C CA . VAL A 1 89 ? -9.889 -5.696 9.725 1.00 95.06 89 VAL A CA 1
ATOM 686 C C . VAL A 1 89 ? -9.590 -5.018 11.058 1.00 95.06 89 VAL A C 1
ATOM 688 O O . VAL A 1 89 ? -10.494 -4.864 11.868 1.00 95.06 89 VAL A O 1
ATOM 691 N N . GLU A 1 90 ? -8.370 -4.517 11.260 1.00 93.69 90 GLU A N 1
ATOM 692 C CA . GLU A 1 90 ? -8.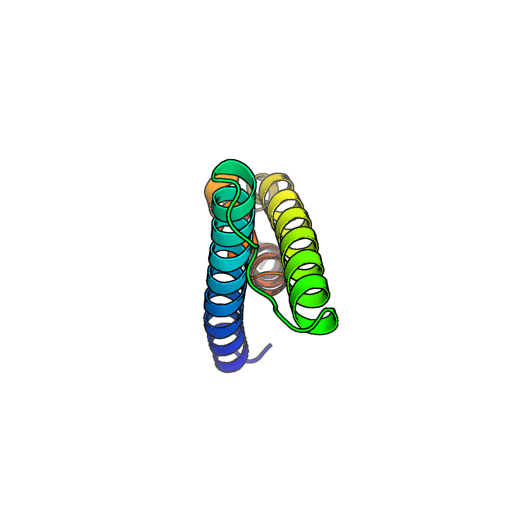008 -3.794 12.484 1.00 93.69 90 GLU A CA 1
ATOM 693 C C . GLU A 1 90 ? -8.858 -2.525 12.686 1.00 93.69 90 GLU A C 1
ATOM 695 O O . GLU A 1 90 ? -9.283 -2.237 13.805 1.00 93.69 90 GLU A O 1
ATOM 700 N N . LEU A 1 91 ? -9.147 -1.775 11.615 1.00 94.12 91 LEU A N 1
ATOM 701 C CA . LEU A 1 91 ? -9.982 -0.573 11.676 1.00 94.12 91 LEU A CA 1
ATOM 702 C C . LEU A 1 91 ? -11.413 -0.873 12.153 1.00 94.12 91 LEU A C 1
ATOM 704 O O . LEU A 1 91 ? -11.985 -0.076 12.904 1.00 94.12 91 LEU A O 1
ATOM 708 N N . PHE A 1 92 ? -11.990 -1.991 11.709 1.00 91.75 92 PHE A N 1
ATOM 709 C CA . PHE A 1 92 ? -13.362 -2.379 12.036 1.00 91.75 92 PHE A CA 1
ATOM 710 C C . PHE A 1 92 ? -13.473 -3.200 13.330 1.00 91.75 92 PHE A C 1
ATOM 712 O O . PHE A 1 92 ? -14.418 -2.978 14.081 1.00 91.75 92 PHE A O 1
ATOM 719 N N . GLU A 1 93 ? -12.493 -4.044 13.666 1.00 87.94 93 GLU A N 1
ATOM 720 C CA . GLU A 1 93 ? -12.442 -4.770 14.949 1.00 87.94 93 GLU A CA 1
ATOM 721 C C . GLU A 1 93 ? -12.264 -3.810 16.143 1.00 87.94 93 GLU A C 1
ATOM 723 O O . GLU A 1 93 ? -12.853 -4.023 17.201 1.00 87.94 93 GLU A O 1
ATOM 728 N N . LEU A 1 94 ? -11.544 -2.689 15.974 1.00 66.06 94 LEU A N 1
ATOM 729 C CA . LEU A 1 94 ? -11.426 -1.637 17.001 1.00 66.06 94 LEU A CA 1
ATOM 730 C C . LEU A 1 94 ? -12.767 -0.988 17.384 1.00 66.06 94 LEU A C 1
ATOM 732 O O . LEU A 1 94 ? -12.839 -0.263 18.380 1.00 66.06 94 LEU A O 1
ATOM 736 N N . GLN A 1 95 ? -13.814 -1.201 16.586 1.00 56.00 95 GLN A N 1
ATOM 737 C CA . GLN A 1 95 ? -15.145 -0.701 16.878 1.00 56.00 95 GLN A CA 1
ATOM 738 C C . GLN A 1 95 ? -15.899 -1.593 17.870 1.00 56.00 95 GLN A C 1
ATOM 740 O O . GLN A 1 95 ? -16.569 -1.053 18.748 1.00 56.00 95 GLN A O 1
ATOM 745 N N . GLU A 1 96 ? -15.761 -2.919 17.770 1.00 58.22 96 GLU A N 1
ATOM 746 C CA . GLU A 1 96 ? -16.424 -3.862 18.683 1.00 58.22 96 GLU A CA 1
ATOM 747 C C . GLU A 1 96 ? -15.931 -3.659 20.120 1.00 58.22 96 GLU A C 1
ATOM 749 O O . GLU A 1 96 ? -16.724 -3.595 21.050 1.00 58.22 96 GLU A O 1
ATOM 754 N N . THR A 1 97 ? -14.632 -3.404 20.304 1.00 57.50 97 THR A N 1
ATOM 755 C CA . THR A 1 97 ? -14.031 -3.250 21.642 1.00 57.50 97 THR A CA 1
ATOM 756 C C . THR A 1 97 ? -14.338 -1.918 22.338 1.00 57.50 97 THR A C 1
ATOM 758 O O . THR A 1 97 ? -14.014 -1.764 23.509 1.00 57.50 97 THR A O 1
ATOM 761 N N . LYS A 1 98 ? -14.888 -0.916 21.633 1.00 53.59 98 LYS A N 1
ATOM 762 C CA . LYS A 1 98 ? -15.279 0.384 22.224 1.00 53.59 98 LYS A CA 1
ATOM 763 C C . LYS A 1 98 ? -16.776 0.478 22.534 1.00 53.59 98 LYS A C 1
ATOM 765 O O . LYS A 1 98 ? -17.200 1.494 23.081 1.00 53.59 98 LYS A O 1
ATOM 770 N N . GLN A 1 99 ? -17.566 -0.510 22.114 1.00 51.28 99 GLN A N 1
ATOM 771 C CA . GLN A 1 99 ? -19.009 -0.576 22.369 1.00 51.28 99 GLN A CA 1
ATOM 772 C C . GLN A 1 99 ? -19.379 -1.532 23.519 1.00 51.28 99 GLN A C 1
ATOM 774 O O . GLN A 1 99 ? -20.543 -1.545 23.914 1.00 51.28 99 GLN A O 1
ATOM 779 N N . GLU A 1 100 ? -18.404 -2.272 24.060 1.00 47.12 100 GLU A N 1
ATOM 780 C CA . GLU A 1 100 ? -18.465 -2.994 25.345 1.00 47.12 100 GLU A CA 1
ATOM 781 C C . GLU A 1 100 ? -17.959 -2.116 26.501 1.00 47.12 100 GLU A C 1
ATOM 783 O O . GLU A 1 100 ? -18.532 -2.222 27.610 1.00 47.12 100 GLU A O 1
#

Sequence (100 aa):
MPKRLMTIIKIISTTLIIGVLGLELGNLYALRSQMTPLDLPFPLLWIGRFALVAHFLEGIIAFIYAPSRNQPAIASGIYTFFVGTVGLVELFELQETKQE